Protein AF-A0A834IAN9-F1 (afdb_monomer)

Mean predi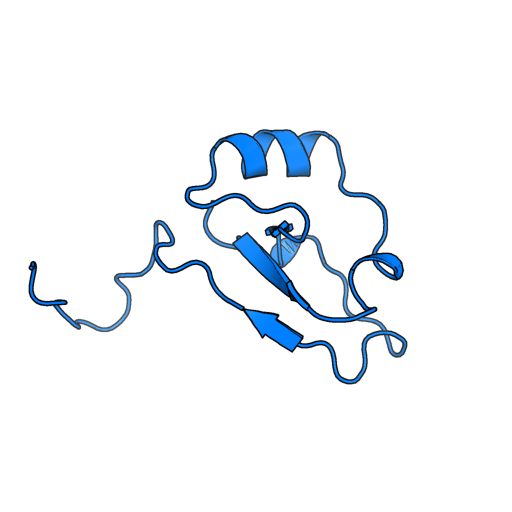cted aligned error: 7.52 Å

Structure (mmCIF, N/CA/C/O 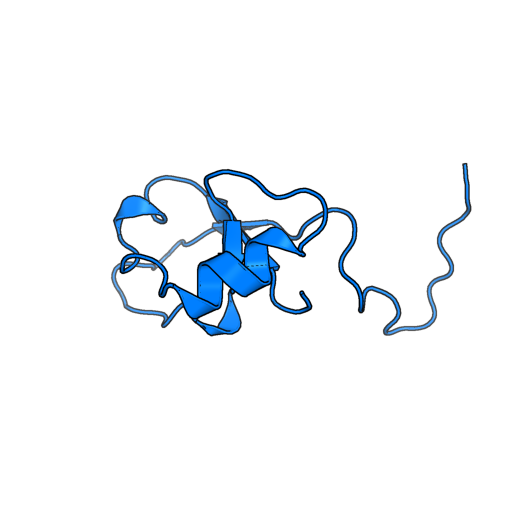backbone):
data_AF-A0A834IAN9-F1
#
_entry.id   AF-A0A834IAN9-F1
#
loop_
_atom_site.group_PDB
_atom_site.id
_atom_site.type_symbol
_atom_site.label_atom_id
_atom_site.label_alt_id
_atom_site.label_comp_id
_atom_site.label_asym_id
_atom_site.label_entity_id
_atom_site.label_seq_id
_atom_site.pdbx_PDB_ins_code
_atom_site.Cartn_x
_atom_site.Cartn_y
_atom_site.Cartn_z
_atom_site.occupancy
_atom_site.B_iso_or_equiv
_atom_site.auth_seq_id
_atom_site.auth_comp_id
_atom_site.auth_asym_id
_atom_site.auth_atom_id
_atom_site.pdbx_PDB_model_num
ATOM 1 N N . THR A 1 1 ? 10.372 -0.965 -3.474 1.00 67.81 1 THR A N 1
ATOM 2 C CA . THR A 1 1 ? 9.775 -1.590 -2.266 1.00 67.81 1 THR A CA 1
ATOM 3 C C . THR A 1 1 ? 9.319 -3.016 -2.578 1.00 67.81 1 THR A C 1
ATOM 5 O O . THR A 1 1 ? 9.327 -3.399 -3.745 1.00 67.81 1 THR A O 1
ATOM 8 N N . THR A 1 2 ? 9.024 -3.848 -1.569 1.00 81.38 2 THR A N 1
ATOM 9 C CA . THR A 1 2 ? 8.622 -5.267 -1.747 1.00 81.38 2 THR A CA 1
ATOM 10 C C . THR A 1 2 ? 7.123 -5.512 -1.554 1.00 81.38 2 THR A C 1
ATOM 12 O O . THR A 1 2 ? 6.622 -6.502 -2.071 1.00 81.38 2 THR A O 1
ATOM 15 N N . CYS A 1 3 ? 6.416 -4.616 -0.852 1.00 90.69 3 CYS A N 1
ATOM 16 C CA . CYS A 1 3 ? 4.976 -4.704 -0.577 1.00 90.69 3 CYS A CA 1
ATOM 17 C C . CYS A 1 3 ? 4.144 -3.663 -1.366 1.00 90.69 3 CYS A C 1
ATOM 19 O O . CYS A 1 3 ? 3.008 -3.387 -1.002 1.00 90.69 3 CYS A O 1
ATOM 21 N N . HIS A 1 4 ? 4.705 -3.043 -2.414 1.00 92.44 4 HIS A N 1
ATOM 22 C CA . HIS A 1 4 ? 4.011 -2.019 -3.212 1.00 92.44 4 HIS A CA 1
ATOM 23 C C . HIS A 1 4 ? 2.896 -2.623 -4.059 1.00 92.44 4 HIS A C 1
ATOM 25 O O . HIS A 1 4 ? 3.109 -3.606 -4.769 1.00 92.44 4 HIS A O 1
ATOM 31 N N . VAL A 1 5 ? 1.719 -2.012 -3.956 1.00 93.75 5 VAL A N 1
ATOM 32 C CA . VAL A 1 5 ? 0.489 -2.377 -4.659 1.00 93.75 5 VAL A CA 1
ATOM 33 C C . VAL A 1 5 ? -0.210 -1.118 -5.170 1.00 93.75 5 VAL A C 1
ATOM 35 O O . VAL A 1 5 ? -0.030 -0.037 -4.611 1.00 93.75 5 VAL A O 1
ATOM 38 N N . TYR A 1 6 ? -1.033 -1.256 -6.203 1.00 95.06 6 TYR A N 1
ATOM 39 C CA . TYR A 1 6 ? -1.994 -0.238 -6.616 1.00 95.06 6 TYR A CA 1
ATOM 40 C C . TYR A 1 6 ? -3.364 -0.592 -6.051 1.00 95.06 6 TYR A C 1
ATOM 42 O O . TYR A 1 6 ? -3.837 -1.710 -6.251 1.00 95.06 6 TYR A O 1
ATOM 50 N N . VAL A 1 7 ? -4.000 0.346 -5.358 1.00 95.44 7 VAL A N 1
ATOM 51 C CA . VAL A 1 7 ? -5.339 0.161 -4.789 1.00 95.44 7 VAL A CA 1
ATOM 52 C C . VAL A 1 7 ? -6.382 0.655 -5.786 1.00 95.44 7 VAL A C 1
ATOM 54 O O . VAL A 1 7 ? -6.289 1.780 -6.277 1.00 95.44 7 VAL A O 1
ATOM 57 N N . HIS A 1 8 ? -7.364 -0.183 -6.112 1.00 93.12 8 HIS A N 1
ATOM 58 C CA . HIS A 1 8 ? -8.369 0.129 -7.129 1.00 93.12 8 HIS A CA 1
ATOM 59 C C . HIS A 1 8 ? -9.691 0.629 -6.547 1.00 93.12 8 HIS A C 1
ATOM 61 O O . HIS A 1 8 ? -10.022 0.422 -5.378 1.00 93.12 8 HIS A O 1
ATOM 67 N N . GLY A 1 9 ? -10.468 1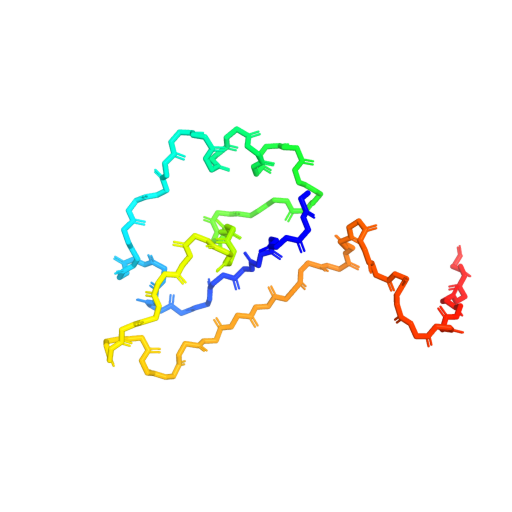.279 -7.416 1.00 85.75 9 GLY A N 1
ATOM 68 C CA . GLY A 1 9 ? -11.821 1.741 -7.127 1.00 85.75 9 GLY A CA 1
ATOM 69 C C . GLY A 1 9 ? -11.887 2.788 -6.016 1.00 85.75 9 GLY A C 1
ATOM 70 O O . GLY A 1 9 ? -10.943 3.530 -5.764 1.00 85.75 9 GLY A O 1
ATOM 71 N N . ASN A 1 10 ? -13.019 2.815 -5.318 1.00 87.69 10 ASN A N 1
ATOM 72 C CA . ASN A 1 10 ? -13.292 3.797 -4.265 1.00 87.69 10 ASN A CA 1
ATOM 73 C C . ASN A 1 10 ? -12.663 3.411 -2.914 1.00 87.69 10 ASN A C 1
ATOM 75 O O . ASN A 1 10 ? -13.059 3.942 -1.878 1.00 87.69 10 ASN A O 1
ATOM 79 N N . TYR A 1 11 ? -11.763 2.423 -2.887 1.00 91.38 11 TYR A N 1
ATOM 80 C CA . TYR A 1 11 ? -11.146 1.965 -1.645 1.00 91.38 11 TYR A CA 1
ATOM 81 C C . TYR A 1 11 ? -9.945 2.814 -1.247 1.00 91.38 11 TYR A C 1
ATOM 83 O O . TYR A 1 11 ? -9.693 2.930 -0.055 1.00 91.38 11 TYR A O 1
ATOM 91 N N . TYR A 1 12 ? -9.256 3.450 -2.201 1.00 89.81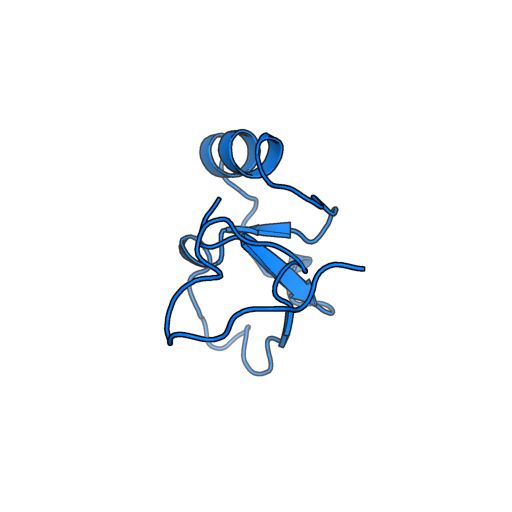 12 TYR A N 1
ATOM 92 C CA . TYR A 1 12 ? -8.117 4.320 -1.899 1.00 89.81 12 TYR A CA 1
ATOM 93 C C . TYR A 1 12 ? -8.513 5.458 -0.947 1.00 89.81 12 TYR A C 1
ATOM 95 O O . TYR A 1 12 ? -7.877 5.639 0.085 1.00 89.81 12 TYR A O 1
ATOM 103 N N . ASP A 1 13 ? -9.637 6.125 -1.219 1.00 89.12 13 ASP A N 1
ATOM 104 C CA . ASP A 1 13 ? -10.152 7.228 -0.393 1.00 89.12 13 ASP A CA 1
ATOM 105 C C . ASP A 1 13 ? -10.668 6.779 0.985 1.00 89.12 13 ASP A C 1
ATOM 107 O O . ASP A 1 13 ? -10.857 7.596 1.884 1.00 89.12 13 ASP A O 1
ATOM 111 N N . LYS A 1 14 ? -10.927 5.476 1.160 1.00 90.06 14 LYS A N 1
ATOM 112 C CA . LYS A 1 14 ? -11.322 4.892 2.452 1.00 90.06 14 LYS A CA 1
ATOM 113 C C . LYS A 1 14 ? -10.120 4.528 3.317 1.00 90.06 14 LYS A C 1
ATOM 115 O O . LYS A 1 14 ? -10.295 4.248 4.503 1.00 90.06 14 LYS A O 1
ATOM 120 N N . LEU A 1 15 ? -8.926 4.463 2.732 1.00 91.06 15 LEU A N 1
ATOM 121 C CA . LEU A 1 15 ? -7.716 4.180 3.481 1.00 91.06 15 LEU A CA 1
ATOM 122 C C . LEU A 1 15 ? -7.280 5.424 4.257 1.00 91.06 15 LEU A C 1
ATOM 124 O O . LEU A 1 15 ? -7.474 6.548 3.794 1.00 91.06 15 LEU A O 1
ATOM 128 N N . PRO A 1 16 ? -6.651 5.244 5.428 1.00 90.19 16 PRO A N 1
ATOM 129 C CA . PRO A 1 16 ? -5.985 6.352 6.091 1.00 90.19 16 PRO A CA 1
ATOM 130 C C . PRO A 1 16 ? -4.908 6.933 5.173 1.00 90.19 16 PRO A C 1
ATOM 132 O O . PRO A 1 16 ? -4.282 6.200 4.394 1.00 90.19 16 PRO A O 1
ATOM 135 N N . THR A 1 17 ? -4.680 8.240 5.296 1.00 90.06 17 THR A N 1
ATOM 136 C CA . THR A 1 17 ? -3.586 8.936 4.613 1.00 90.06 17 THR A CA 1
ATOM 137 C C . THR A 1 17 ? -2.273 8.180 4.840 1.00 90.06 17 THR A C 1
ATOM 139 O O . THR A 1 17 ? -2.041 7.728 5.969 1.00 90.06 17 THR A O 1
ATOM 142 N N . PRO A 1 18 ? -1.444 7.987 3.799 1.00 90.25 18 PRO A N 1
ATOM 143 C CA . PRO A 1 18 ? -0.122 7.403 3.980 1.00 90.25 18 PRO A CA 1
ATOM 144 C C . PRO A 1 18 ? 0.688 8.205 5.004 1.00 90.25 18 PRO A C 1
ATOM 146 O O . PRO A 1 18 ? 0.497 9.410 5.186 1.00 90.25 18 PRO A O 1
ATOM 149 N N . LEU A 1 19 ? 1.555 7.499 5.722 1.00 91.50 19 LEU A N 1
ATOM 150 C CA . LEU A 1 19 ? 2.534 8.130 6.602 1.00 91.50 19 LEU A CA 1
ATOM 151 C C . LEU A 1 19 ? 3.668 8.713 5.750 1.00 91.50 19 LEU A C 1
ATOM 153 O O . LEU A 1 19 ? 3.966 8.178 4.689 1.00 91.50 19 LEU A O 1
ATOM 157 N N . GLU A 1 20 ? 4.355 9.742 6.245 1.00 92.00 20 GLU A N 1
ATOM 158 C CA . GLU A 1 20 ? 5.514 10.339 5.554 1.00 92.00 20 GLU A CA 1
ATOM 159 C C . GLU A 1 20 ? 6.580 9.280 5.210 1.00 92.00 20 GLU A C 1
ATOM 161 O O . GLU A 1 20 ? 7.053 9.203 4.082 1.00 92.00 20 GLU A O 1
ATOM 166 N N . GLU A 1 21 ? 6.847 8.358 6.140 1.00 91.69 21 GLU A N 1
ATOM 167 C CA . GLU A 1 21 ? 7.754 7.224 5.916 1.00 91.69 21 GLU A CA 1
ATOM 168 C C . GLU A 1 21 ? 7.271 6.266 4.805 1.00 91.69 21 GLU A C 1
ATOM 170 O O . GLU A 1 21 ? 8.081 5.601 4.156 1.00 91.69 21 GLU A O 1
ATOM 175 N N . GLU A 1 22 ? 5.953 6.146 4.597 1.00 92.75 22 GLU A N 1
ATOM 176 C CA . GLU A 1 22 ? 5.378 5.344 3.510 1.00 92.75 22 GLU A CA 1
ATOM 177 C C . GLU A 1 22 ? 5.676 5.997 2.157 1.00 92.75 22 GLU A C 1
ATOM 179 O O . GLU A 1 22 ? 6.128 5.305 1.239 1.00 92.75 22 GLU A O 1
ATOM 184 N N . ASP A 1 23 ? 5.469 7.311 2.062 1.00 91.25 23 ASP A N 1
ATOM 185 C CA . ASP A 1 23 ? 5.707 8.102 0.854 1.00 91.25 23 ASP A CA 1
ATOM 186 C C . ASP A 1 23 ? 7.198 8.116 0.484 1.00 91.25 23 ASP A C 1
ATOM 188 O O . ASP A 1 23 ? 7.545 7.791 -0.653 1.00 91.25 23 ASP A O 1
ATOM 192 N N . ASP A 1 24 ? 8.094 8.321 1.457 1.00 91.81 24 ASP A N 1
ATOM 193 C CA . ASP A 1 24 ? 9.550 8.256 1.254 1.00 91.81 24 ASP A CA 1
ATOM 194 C C . ASP A 1 24 ? 9.999 6.906 0.661 1.00 91.81 24 ASP A C 1
ATOM 196 O O . ASP A 1 24 ? 10.892 6.814 -0.191 1.00 91.81 24 ASP A O 1
ATOM 200 N N . LEU A 1 25 ? 9.384 5.810 1.114 1.00 90.00 25 LEU A N 1
ATOM 201 C CA . LEU A 1 25 ? 9.667 4.476 0.590 1.00 90.00 25 LEU A CA 1
ATOM 202 C C . LEU A 1 25 ? 9.059 4.267 -0.803 1.00 90.00 25 LEU A C 1
ATOM 204 O O . LEU A 1 25 ? 9.670 3.583 -1.636 1.00 90.00 25 LEU A O 1
ATOM 208 N N . LEU A 1 26 ? 7.868 4.810 -1.055 1.00 90.69 26 LEU A N 1
ATOM 209 C CA . LEU A 1 26 ? 7.177 4.749 -2.342 1.00 90.69 26 LEU A CA 1
ATOM 210 C C . LEU A 1 26 ? 7.884 5.571 -3.425 1.00 90.69 26 LEU A C 1
ATOM 212 O O . LEU A 1 26 ? 7.920 5.116 -4.567 1.00 90.69 26 LEU A O 1
ATOM 216 N N . ASP A 1 27 ? 8.547 6.672 -3.080 1.00 90.00 27 ASP A N 1
ATOM 217 C CA . ASP A 1 27 ? 9.359 7.471 -4.009 1.00 90.00 27 ASP A CA 1
ATOM 218 C C . ASP A 1 27 ? 10.510 6.671 -4.636 1.00 90.00 27 ASP A C 1
ATOM 220 O O . ASP A 1 27 ? 10.914 6.893 -5.779 1.00 90.00 27 ASP A O 1
ATOM 224 N N . MET A 1 28 ? 11.012 5.664 -3.920 1.00 87.25 28 MET A N 1
ATOM 225 C CA . MET A 1 28 ? 12.020 4.732 -4.431 1.00 87.25 28 MET A CA 1
ATOM 226 C C . MET A 1 28 ? 11.417 3.539 -5.194 1.00 87.25 28 MET A C 1
ATOM 228 O O . MET A 1 28 ? 12.152 2.643 -5.633 1.00 87.25 28 MET A O 1
ATOM 232 N N . ALA A 1 29 ? 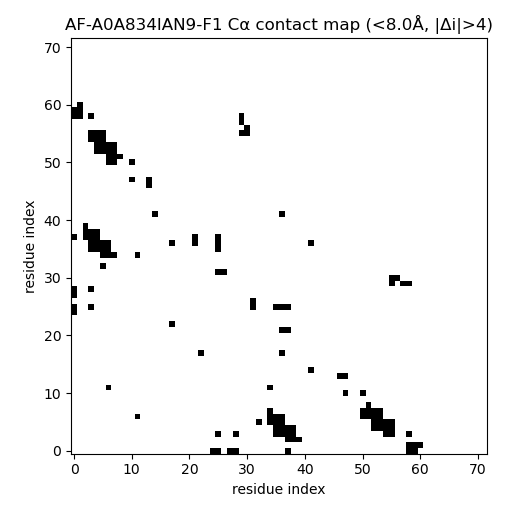10.089 3.440 -5.303 1.00 86.75 29 ALA A N 1
ATOM 233 C CA .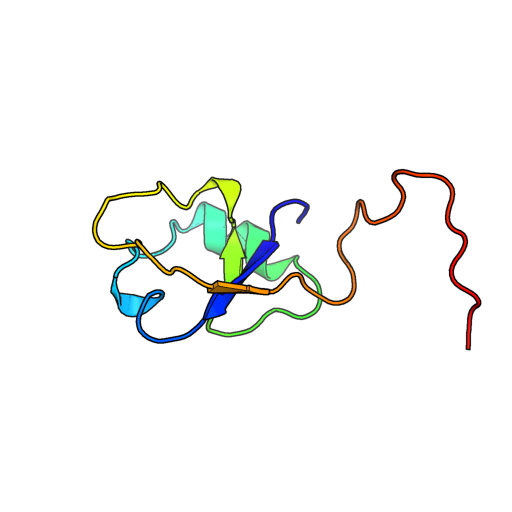 ALA A 1 29 ? 9.417 2.325 -5.956 1.00 86.75 29 ALA A CA 1
ATOM 234 C C . ALA A 1 29 ? 9.332 2.529 -7.482 1.00 86.75 29 ALA A C 1
ATOM 236 O O . ALA A 1 29 ? 8.962 3.599 -7.965 1.00 86.75 29 ALA A O 1
ATOM 237 N N . PRO A 1 30 ? 9.643 1.494 -8.283 1.00 83.00 30 PRO A N 1
ATOM 238 C CA . PRO A 1 30 ? 9.455 1.574 -9.723 1.00 83.00 30 PRO A CA 1
ATOM 239 C C . PRO A 1 30 ? 7.959 1.641 -10.058 1.00 83.00 30 PRO A C 1
ATOM 241 O O . PRO A 1 30 ? 7.139 0.988 -9.416 1.00 83.00 30 PRO A O 1
ATOM 244 N N . PHE A 1 31 ? 7.614 2.378 -11.117 1.00 87.50 31 PHE A N 1
ATOM 245 C CA . PHE A 1 31 ? 6.233 2.512 -11.600 1.00 87.50 31 PHE A CA 1
ATOM 246 C C . PHE A 1 31 ? 5.265 3.089 -10.552 1.00 87.50 31 PHE A C 1
ATOM 248 O O . PHE A 1 31 ? 4.126 2.631 -10.446 1.00 87.50 31 PHE A O 1
ATOM 255 N N . LEU A 1 32 ? 5.707 4.074 -9.768 1.00 90.69 32 LEU A N 1
ATOM 256 C CA . LEU A 1 32 ? 4.840 4.780 -8.829 1.00 90.69 32 LEU A CA 1
ATOM 257 C C . LEU A 1 32 ? 3.644 5.424 -9.557 1.00 90.69 32 LEU A C 1
ATOM 259 O O . LEU A 1 32 ? 3.774 5.963 -10.656 1.00 90.69 32 LEU A O 1
ATOM 263 N N . LYS A 1 33 ? 2.469 5.327 -8.939 1.00 91.75 33 LYS A N 1
ATOM 264 C CA . LYS A 1 33 ? 1.189 5.899 -9.388 1.00 91.75 33 LYS A CA 1
ATOM 265 C C . LYS A 1 33 ? 0.480 6.547 -8.204 1.00 91.75 33 LYS A C 1
ATOM 267 O O . LYS A 1 33 ? 0.725 6.137 -7.075 1.00 91.75 33 LYS A O 1
ATOM 272 N N . GLU A 1 34 ? -0.465 7.441 -8.468 1.00 91.62 34 GLU A N 1
ATOM 273 C CA . GLU A 1 34 ? -1.251 8.135 -7.432 1.00 91.62 34 GLU A CA 1
ATOM 274 C C . GLU A 1 34 ? -1.999 7.188 -6.486 1.00 91.62 34 GLU A C 1
ATOM 276 O O . GLU A 1 34 ? -2.161 7.491 -5.314 1.00 91.62 34 GLU A O 1
ATOM 281 N N . ASN A 1 35 ? -2.412 6.013 -6.966 1.00 94.00 35 ASN A N 1
ATOM 282 C CA . ASN A 1 35 ? -3.093 5.003 -6.157 1.00 94.00 35 ASN A CA 1
ATOM 283 C C . ASN A 1 35 ? -2.143 3.952 -5.553 1.00 94.00 35 ASN A C 1
ATOM 285 O O . ASN A 1 35 ? -2.571 2.851 -5.196 1.00 94.00 35 ASN A O 1
ATOM 289 N N . SER A 1 36 ? -0.843 4.245 -5.496 1.00 94.44 36 SER A N 1
ATOM 290 C CA . SER A 1 36 ? 0.154 3.344 -4.918 1.00 94.44 36 SER A CA 1
ATOM 291 C C . SER A 1 36 ? 0.100 3.372 -3.404 1.00 94.44 36 SER A C 1
ATOM 293 O O . SER A 1 36 ? 0.059 4.438 -2.806 1.00 94.44 36 SER A O 1
ATOM 295 N N . ARG A 1 37 ? 0.163 2.194 -2.787 1.00 95.12 37 ARG A N 1
ATOM 296 C CA . ARG A 1 37 ? 0.310 2.026 -1.340 1.00 95.12 37 ARG A CA 1
ATOM 297 C C . ARG A 1 37 ? 1.336 0.954 -1.029 1.00 95.12 37 ARG A C 1
ATOM 299 O O . ARG A 1 37 ? 1.597 0.053 -1.835 1.00 95.12 37 ARG A O 1
ATOM 306 N N . LEU A 1 38 ? 1.890 1.012 0.172 1.00 94.06 38 LEU A N 1
ATOM 307 C CA . LEU A 1 38 ? 2.550 -0.133 0.775 1.00 94.06 38 LEU A CA 1
ATOM 308 C C . LEU A 1 38 ? 1.472 -1.038 1.366 1.00 94.06 38 LEU A C 1
ATOM 310 O O . LEU A 1 38 ? 0.924 -0.760 2.425 1.00 94.06 38 LEU A O 1
ATOM 314 N N . GLY A 1 39 ? 1.177 -2.158 0.704 1.00 92.12 39 GLY A N 1
ATOM 315 C CA . GLY A 1 39 ? 0.149 -3.104 1.149 1.00 92.12 39 GLY A CA 1
ATOM 316 C C . GLY A 1 39 ? 0.386 -3.629 2.569 1.00 92.12 39 GLY A C 1
ATOM 317 O O .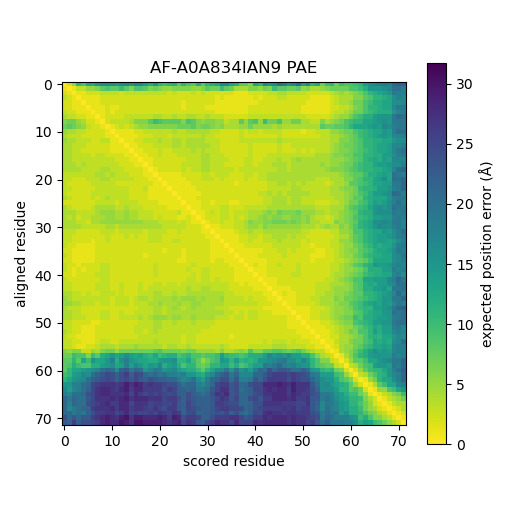 GLY A 1 39 ? -0.558 -3.982 3.262 1.00 92.12 39 GLY A O 1
ATOM 318 N N . CYS A 1 40 ? 1.634 -3.607 3.042 1.00 92.81 40 CYS A N 1
ATOM 319 C CA . CYS A 1 40 ? 1.982 -3.955 4.414 1.00 92.81 40 CYS A CA 1
ATO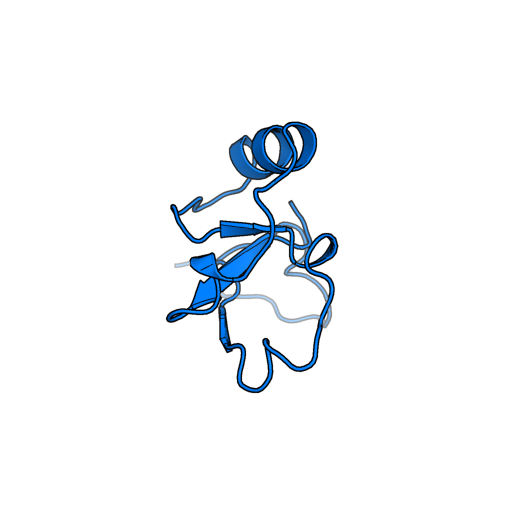M 320 C C . CYS A 1 40 ? 1.545 -2.921 5.476 1.00 92.81 40 CYS A C 1
ATOM 322 O O . CYS A 1 40 ? 1.514 -3.259 6.655 1.00 92.81 40 CYS A O 1
ATOM 324 N N . GLN A 1 41 ? 1.185 -1.700 5.069 1.00 92.25 41 GLN A N 1
ATOM 325 C CA . GLN A 1 41 ? 0.617 -0.646 5.921 1.00 92.25 41 GLN A CA 1
ATOM 326 C C . GLN A 1 41 ? -0.921 -0.587 5.839 1.00 92.25 41 GLN A C 1
ATOM 328 O O . GLN A 1 41 ? -1.565 0.113 6.618 1.00 92.25 41 GLN A O 1
ATOM 333 N N . VAL A 1 42 ? -1.537 -1.335 4.915 1.00 91.94 42 VAL A N 1
ATOM 334 C CA . VAL A 1 42 ? -2.994 -1.374 4.746 1.00 91.94 42 VAL A CA 1
ATOM 335 C C . VAL A 1 42 ? -3.602 -2.379 5.724 1.00 91.94 42 VAL A C 1
ATOM 337 O O . VAL A 1 42 ? -3.482 -3.592 5.556 1.00 91.94 42 VAL A O 1
ATOM 340 N N . ILE A 1 43 ? -4.291 -1.873 6.747 1.00 92.50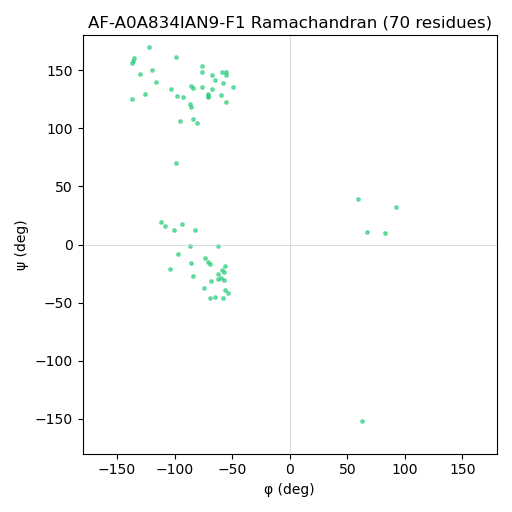 43 ILE A N 1
ATOM 341 C CA . ILE A 1 43 ? -5.019 -2.707 7.708 1.00 92.50 43 ILE A CA 1
ATOM 342 C C . ILE A 1 43 ? -6.418 -3.006 7.167 1.00 92.50 43 ILE A C 1
ATOM 344 O O . ILE A 1 43 ? -7.223 -2.099 6.961 1.00 92.50 43 ILE A O 1
ATOM 348 N N . LEU A 1 44 ? -6.718 -4.290 6.953 1.00 92.00 44 LEU A N 1
ATOM 349 C CA . LEU A 1 44 ? -8.016 -4.721 6.438 1.00 92.00 44 LEU A CA 1
ATOM 350 C C . LEU A 1 44 ? -9.122 -4.540 7.485 1.00 92.00 44 LEU A C 1
ATOM 352 O O . LEU A 1 44 ? -9.042 -5.057 8.600 1.00 92.00 44 LEU A O 1
ATOM 356 N N . THR A 1 45 ? -10.187 -3.848 7.091 1.00 93.12 45 THR A N 1
ATOM 357 C CA . THR A 1 45 ? -11.420 -3.681 7.867 1.00 93.12 45 THR A CA 1
ATOM 358 C C . THR A 1 45 ? -12.611 -4.195 7.060 1.00 93.12 45 THR A C 1
ATOM 360 O O . THR A 1 45 ? -12.498 -4.477 5.868 1.00 93.12 45 THR A O 1
ATOM 363 N N . LYS A 1 46 ? -13.784 -4.310 7.694 1.00 93.00 46 LYS A N 1
ATOM 364 C CA . LYS A 1 46 ? -15.013 -4.733 6.998 1.00 93.00 46 LYS A CA 1
ATOM 365 C C . LYS A 1 46 ? -15.437 -3.761 5.889 1.00 93.00 46 LYS A C 1
ATOM 367 O O . LYS A 1 46 ? -16.072 -4.184 4.934 1.00 93.00 46 LYS A O 1
ATOM 372 N N . ASP A 1 47 ? -15.056 -2.489 5.984 1.00 90.56 47 ASP A N 1
ATOM 373 C CA . ASP A 1 47 ? -15.383 -1.460 4.985 1.00 90.56 47 ASP A CA 1
ATOM 374 C C . ASP A 1 47 ? -14.578 -1.601 3.678 1.00 90.56 47 ASP A C 1
ATOM 376 O O . ASP A 1 47 ? -14.888 -0.950 2.670 1.00 90.56 47 ASP A O 1
ATOM 380 N N . LEU A 1 48 ? -13.553 -2.461 3.712 1.00 92.31 48 LEU A N 1
ATOM 381 C CA . LEU A 1 48 ? -12.695 -2.844 2.593 1.00 92.31 48 LEU A CA 1
ATOM 382 C C . LEU A 1 48 ? -13.092 -4.200 1.986 1.00 92.31 48 LEU A C 1
ATOM 384 O O . LEU A 1 48 ? -12.331 -4.759 1.199 1.00 92.31 48 LEU A O 1
ATOM 388 N N . ASP A 1 49 ? -14.264 -4.743 2.329 1.00 93.12 49 ASP A N 1
ATOM 389 C CA . ASP A 1 49 ? -14.777 -5.940 1.662 1.00 93.12 49 ASP A CA 1
ATOM 390 C C . ASP A 1 49 ? -14.952 -5.674 0.157 1.00 93.12 49 ASP A C 1
ATOM 392 O O . ASP A 1 49 ? -15.530 -4.657 -0.243 1.00 93.12 49 ASP A O 1
ATOM 396 N N . GLY A 1 50 ? -14.387 -6.554 -0.671 1.00 93.25 50 GLY A N 1
ATOM 397 C CA . GLY A 1 50 ? -14.273 -6.372 -2.122 1.00 93.25 50 GLY A CA 1
ATOM 398 C C . GLY A 1 50 ? -13.095 -5.510 -2.600 1.00 93.25 50 GLY A C 1
ATOM 399 O O . GLY A 1 50 ? -13.058 -5.165 -3.777 1.00 93.25 50 GLY A O 1
ATOM 400 N N . LEU A 1 51 ? -12.139 -5.155 -1.730 1.00 94.06 51 LEU A N 1
ATOM 401 C CA . LEU A 1 51 ? -10.917 -4.448 -2.126 1.00 94.06 51 LEU A CA 1
ATOM 402 C C . LEU A 1 51 ? -10.162 -5.213 -3.225 1.00 94.06 51 LEU A C 1
ATOM 404 O O . LEU A 1 51 ? -9.709 -6.341 -3.022 1.00 94.06 51 LEU A O 1
ATOM 408 N N . GLU A 1 52 ? -9.949 -4.544 -4.354 1.00 94.25 52 GLU A N 1
ATOM 409 C CA . GLU A 1 52 ? -9.095 -5.018 -5.438 1.00 94.25 52 GLU A CA 1
ATOM 410 C C . GLU A 1 52 ? -7.751 -4.284 -5.412 1.00 94.25 52 GLU A C 1
ATOM 412 O O . GLU A 1 52 ? -7.686 -3.056 -5.289 1.00 94.25 52 GLU A O 1
ATOM 417 N N . VAL A 1 53 ? -6.664 -5.045 -5.547 1.00 93.81 53 VAL A N 1
ATOM 418 C CA . VAL A 1 53 ? -5.306 -4.508 -5.654 1.00 93.81 53 VAL A CA 1
ATOM 419 C C . VAL A 1 53 ? -4.576 -5.119 -6.841 1.00 93.81 53 VAL A C 1
ATOM 421 O O . VAL A 1 53 ? -4.769 -6.286 -7.177 1.00 93.81 53 VAL A O 1
ATOM 424 N N . GLU A 1 54 ? -3.706 -4.335 -7.465 1.00 92.75 54 GLU A N 1
ATOM 425 C CA . GLU A 1 54 ? -2.848 -4.770 -8.567 1.00 92.75 54 GLU A CA 1
ATOM 426 C C . GLU A 1 54 ? -1.377 -4.681 -8.161 1.00 92.75 54 GLU A C 1
ATOM 428 O O . GLU A 1 54 ? -0.947 -3.726 -7.514 1.00 92.75 54 GLU A O 1
ATOM 433 N N . LEU A 1 55 ? -0.585 -5.675 -8.565 1.00 90.06 55 LEU A N 1
ATOM 434 C CA . LEU A 1 55 ? 0.857 -5.661 -8.348 1.00 90.06 55 LEU A CA 1
ATOM 435 C C . LEU A 1 55 ? 1.572 -4.911 -9.487 1.00 90.06 55 LEU A C 1
ATOM 437 O O . LEU A 1 55 ? 1.280 -5.161 -10.659 1.00 90.06 55 LEU A O 1
ATOM 441 N N . PRO A 1 56 ? 2.553 -4.043 -9.180 1.00 87.31 56 PRO A N 1
ATOM 442 C CA . PRO A 1 56 ? 3.419 -3.433 -10.182 1.00 87.31 56 PRO A CA 1
ATOM 443 C C . PRO A 1 56 ? 4.117 -4.479 -11.056 1.00 87.31 56 PRO A C 1
ATOM 445 O O . PRO A 1 56 ? 4.533 -5.535 -10.577 1.00 87.31 56 PRO A O 1
ATOM 448 N N . LYS A 1 57 ? 4.323 -4.151 -12.340 1.00 79.31 57 LYS A N 1
ATOM 449 C CA . LYS A 1 57 ? 4.941 -5.053 -13.336 1.00 79.31 57 LYS A CA 1
ATOM 450 C C . LYS A 1 57 ? 6.355 -5.515 -12.977 1.00 79.31 57 LYS A C 1
ATOM 452 O O . LYS A 1 57 ? 6.810 -6.527 -13.499 1.00 79.31 57 LYS A O 1
ATOM 457 N N . ALA A 1 58 ? 7.051 -4.778 -12.118 1.00 70.00 58 ALA A N 1
ATOM 458 C CA . ALA A 1 58 ? 8.277 -5.245 -11.500 1.00 70.00 58 ALA A CA 1
ATOM 459 C C . ALA A 1 58 ? 8.259 -4.877 -10.020 1.00 70.00 58 ALA A C 1
ATOM 461 O O . ALA A 1 58 ? 8.136 -3.708 -9.660 1.00 70.00 58 ALA A O 1
ATOM 462 N N . THR A 1 59 ? 8.445 -5.874 -9.167 1.00 63.88 59 THR A N 1
ATOM 463 C CA . THR A 1 59 ? 8.791 -5.672 -7.763 1.00 63.88 59 THR A CA 1
ATOM 464 C C . THR A 1 59 ? 10.134 -6.347 -7.513 1.00 63.88 59 THR A C 1
ATOM 466 O O . THR A 1 59 ? 10.498 -7.324 -8.171 1.00 63.88 59 THR A O 1
ATOM 469 N N . ARG A 1 60 ? 10.912 -5.808 -6.570 1.00 62.88 60 ARG A N 1
ATOM 470 C CA . ARG A 1 60 ? 12.298 -6.233 -6.298 1.00 62.88 60 ARG A CA 1
ATOM 471 C C . ARG A 1 60 ? 12.439 -7.738 -5.980 1.00 62.88 60 ARG A C 1
ATOM 473 O O . ARG A 1 60 ? 13.532 -8.271 -6.122 1.00 62.88 60 ARG A O 1
ATOM 480 N N . ASN A 1 61 ? 11.346 -8.410 -5.603 1.00 58.00 61 ASN A N 1
ATOM 481 C CA . ASN A 1 61 ? 11.312 -9.816 -5.191 1.00 58.00 61 ASN A CA 1
ATOM 482 C C . ASN A 1 61 ? 10.579 -10.757 -6.169 1.00 58.00 61 ASN A C 1
ATOM 484 O O . ASN A 1 61 ? 10.234 -11.863 -5.770 1.00 58.00 61 ASN A O 1
ATOM 488 N N . PHE A 1 62 ? 10.366 -10.392 -7.439 1.00 55.06 62 PHE A N 1
ATOM 489 C CA . PHE A 1 62 ? 9.667 -11.268 -8.404 1.00 55.06 62 PHE A CA 1
ATOM 490 C C . PHE A 1 62 ? 10.367 -12.618 -8.700 1.00 55.06 62 PHE A C 1
ATOM 492 O O . PHE A 1 62 ? 9.839 -13.430 -9.453 1.00 55.06 62 PHE A O 1
ATOM 499 N N . TYR A 1 63 ? 11.535 -12.883 -8.104 1.00 54.03 63 TYR A N 1
ATOM 500 C CA . TYR A 1 63 ? 12.229 -14.168 -8.164 1.00 54.03 63 TYR A CA 1
ATOM 501 C C . TYR A 1 63 ? 11.969 -14.998 -6.906 1.00 54.03 63 TYR A C 1
ATOM 503 O O . TYR A 1 63 ? 12.863 -15.218 -6.091 1.00 54.03 63 TYR A O 1
ATOM 511 N N . VAL A 1 64 ? 10.745 -15.485 -6.762 1.00 53.56 64 VAL A N 1
ATOM 512 C CA . VAL A 1 64 ? 10.461 -16.663 -5.940 1.00 53.56 64 VAL A CA 1
ATOM 513 C C . VAL A 1 64 ? 9.705 -17.642 -6.837 1.00 53.56 64 VAL A C 1
ATOM 515 O O . VAL A 1 64 ? 8.799 -17.237 -7.553 1.00 53.56 64 VAL A O 1
ATOM 518 N N . ASP A 1 65 ? 10.165 -18.893 -6.873 1.00 54.44 65 ASP A N 1
ATOM 519 C CA . ASP A 1 65 ? 9.617 -20.030 -7.643 1.00 54.44 65 ASP A CA 1
ATOM 520 C C . ASP A 1 65 ? 10.186 -20.297 -9.053 1.00 54.44 65 ASP A C 1
ATOM 522 O O . ASP A 1 65 ? 9.512 -20.843 -9.925 1.00 54.44 65 ASP A O 1
ATOM 526 N N . GLY A 1 66 ? 11.474 -20.007 -9.282 1.00 56.50 66 GLY A N 1
ATOM 527 C CA . GLY A 1 66 ? 12.258 -20.667 -10.346 1.00 56.50 66 GLY A CA 1
ATOM 528 C C . GLY A 1 66 ? 11.855 -20.359 -11.797 1.00 56.50 66 GLY A C 1
ATOM 529 O O . GLY A 1 66 ? 12.353 -21.003 -12.720 1.00 56.50 66 GLY A O 1
ATOM 530 N N . HIS A 1 67 ? 10.988 -19.375 -12.026 1.00 64.31 67 HIS A N 1
ATOM 531 C CA . HIS A 1 67 ? 10.588 -18.959 -13.364 1.00 64.31 67 HIS A CA 1
ATOM 532 C C . HIS A 1 67 ? 11.563 -17.918 -13.931 1.00 64.31 67 HIS A C 1
ATOM 534 O O . HIS A 1 67 ? 11.755 -16.850 -13.353 1.00 64.31 67 HIS A O 1
ATOM 540 N N . THR A 1 68 ? 12.185 -18.216 -15.075 1.00 64.25 68 THR A N 1
ATOM 541 C CA . THR A 1 68 ? 13.038 -17.264 -15.806 1.00 64.25 68 THR A CA 1
ATOM 542 C C . THR A 1 68 ? 12.210 -16.569 -16.893 1.00 64.25 68 THR A C 1
ATOM 544 O O . THR A 1 68 ? 11.905 -17.208 -17.905 1.00 64.25 68 THR A O 1
ATOM 547 N N . PRO A 1 69 ? 11.833 -15.286 -16.735 1.00 66.88 69 PRO A N 1
ATOM 548 C CA . PRO A 1 69 ? 11.174 -14.557 -17.810 1.00 66.88 69 PRO A CA 1
ATOM 549 C C . PRO A 1 69 ? 12.157 -14.350 -18.971 1.00 66.88 69 PRO A C 1
ATOM 551 O O . PRO A 1 69 ? 13.313 -13.977 -18.763 1.00 66.88 69 PRO A O 1
ATOM 554 N N . LYS A 1 70 ? 11.711 -14.604 -20.208 1.00 57.25 70 LYS A N 1
ATOM 555 C CA . LYS A 1 70 ? 12.528 -14.336 -21.398 1.00 57.25 70 LYS A CA 1
ATOM 556 C C . LYS A 1 70 ? 12.649 -12.820 -21.611 1.00 57.25 70 LYS A C 1
ATOM 558 O O . LYS A 1 70 ? 11.611 -12.157 -21.660 1.00 57.25 70 LYS A O 1
ATOM 563 N N . PRO A 1 71 ? 13.871 -12.276 -21.759 1.00 68.88 71 PRO A N 1
ATOM 564 C CA . PRO A 1 71 ? 14.049 -10.881 -22.135 1.00 68.88 71 PRO A CA 1
ATOM 565 C C . PRO A 1 71 ? 13.502 -10.648 -23.549 1.00 68.88 71 PRO A C 1
ATOM 567 O O . PRO A 1 71 ? 13.618 -11.524 -24.412 1.00 68.88 71 PRO A O 1
ATOM 570 N N . HIS A 1 72 ? 12.876 -9.489 -23.746 1.00 55.53 72 HIS A N 1
ATOM 571 C CA . HIS A 1 72 ? 12.607 -8.943 -25.074 1.00 55.53 72 HIS A CA 1
ATOM 572 C C . HIS A 1 72 ? 13.864 -8.251 -25.597 1.00 55.53 72 HIS A C 1
ATOM 574 O O . HIS A 1 72 ? 14.603 -7.683 -24.759 1.00 55.53 72 HIS A O 1
#

Nearest PDB structures (foldseek):
  8rmf-assembly1_I  TM=8.285E-01  e=4.335E-07  Homo sapiens
  2wlb-assembly2_B  TM=9.789E-01  e=4.107E-06  Schizosaccharomyces pombe
  1cje-assembly1_A  TM=9.225E-01  e=9.820E-05  Bos taurus
  3lxf-assembly1_A  TM=9.569E-01  e=4.802E-04  Novosphingobium aromaticivorans DSM 12444
  3p1m-assembly2_H  TM=7.756E-01  e=2.479E-04  Homo sapiens

Sequence (72 aa):
TTCHVYVHGNYYDKLPTPLEEEDDLLDMAPFLKENSRLGCQVILTKDLDGLEVELPKATRNFYVDGHTPKPH

Solvent-accessible surface area (backbone atoms only — not comparable to full-atom values): 4831 Å² total; per-residue (Å²): 77,81,48,55,28,35,46,43,80,81,50,53,83,70,47,78,80,78,51,71,73,53,50,63,46,44,73,67,26,71,86,70,52,95,50,53,42,54,52,84,76,61,78,89,52,82,92,50,70,86,69,48,72,45,72,57,97,63,48,87,63,74,83,71,83,90,73,80,82,81,83,131

Radius of gyration: 13.59 Å; Cα contacts (8 Å, |Δi|>4): 73; chains: 1; bounding box: 29×31×33 Å

Organism: Rhynchophorus ferrugineus (NCBI:txid354439)

Secondary structure (DSSP, 8-state):
--SEEEEPGGGGGGSPPPPHHHHHHHHTSTT--TTEEEGGG----GGGTT--EE--S--TT--SSS--PPP-

InterPro domains:
  IPR001055 Adrenodoxin-like [PTHR23426] (2-71)
  IPR012675 Beta-grasp domain superfamily [G3DSA:3.10.20.30] (1-68)
  IPR036010 2Fe-2S ferredoxin-like superfamily [SSF54292] (1-58)

pLDDT: mean 84.29, std 13.12, range [53.56, 95.44]

Foldseek 3Di:
DAQKKFWDDPVLVVFPDDDPVFVVVLVPDPPRDPRIGRNVPTDDDPVCVVIDIGDPPDDPPPPDDPDDDDDD